Protein AF-A0A5E4QW58-F1 (afdb_monomer_lite)

pLDDT: mean 80.49, std 19.0, range [32.84, 98.12]

Structure (mmCIF, N/CA/C/O backbone):
data_AF-A0A5E4QW58-F1
#
_entry.id   AF-A0A5E4QW58-F1
#
loop_
_atom_site.group_PDB
_atom_site.id
_atom_site.type_symbol
_atom_site.label_atom_id
_atom_site.label_alt_id
_atom_site.label_comp_id
_atom_site.label_asym_id
_atom_site.label_entity_id
_atom_site.label_seq_id
_atom_site.pdbx_PDB_ins_code
_atom_site.Cartn_x
_atom_site.Cartn_y
_atom_site.Cartn_z
_atom_site.occupancy
_atom_site.B_iso_or_equiv
_atom_site.auth_seq_id
_atom_site.auth_comp_id
_atom_site.auth_asym_id
_atom_site.auth_atom_id
_atom_site.pdbx_PDB_model_num
ATOM 1 N N . MET A 1 1 ? 11.479 -0.235 10.771 1.00 32.84 1 MET A N 1
ATOM 2 C CA . MET A 1 1 ? 10.443 -1.179 11.258 1.00 32.84 1 MET A CA 1
ATOM 3 C C . MET A 1 1 ? 9.094 -0.566 10.910 1.00 32.84 1 MET A C 1
ATOM 5 O O . MET A 1 1 ? 8.890 0.574 11.292 1.00 32.84 1 MET A O 1
ATOM 9 N N . LYS A 1 2 ? 8.240 -1.229 10.116 1.00 55.88 2 LYS A N 1
ATOM 10 C CA . LYS A 1 2 ? 6.924 -0.680 9.732 1.00 55.88 2 LYS A CA 1
ATOM 11 C C . LYS A 1 2 ? 5.919 -0.920 10.859 1.00 55.88 2 LYS A C 1
ATOM 13 O O . LYS A 1 2 ? 5.881 -2.032 11.383 1.00 55.88 2 LYS A O 1
ATOM 18 N N . ILE A 1 3 ? 5.140 0.092 11.234 1.00 60.47 3 ILE A N 1
ATOM 19 C CA . ILE A 1 3 ? 4.125 -0.033 12.289 1.00 60.47 3 ILE A CA 1
ATOM 20 C C . ILE A 1 3 ? 2.786 -0.333 11.619 1.00 60.47 3 ILE A C 1
ATOM 22 O O . ILE A 1 3 ? 2.304 0.456 10.808 1.00 60.47 3 ILE A O 1
ATOM 26 N N . LEU A 1 4 ? 2.199 -1.478 11.964 1.00 67.94 4 LEU A N 1
ATOM 27 C CA . LEU A 1 4 ? 0.845 -1.850 11.575 1.00 67.94 4 LEU A CA 1
ATOM 28 C C . LEU A 1 4 ? -0.053 -1.781 12.811 1.00 67.94 4 LEU A C 1
ATOM 30 O O . LEU A 1 4 ? 0.174 -2.510 13.777 1.00 67.94 4 LEU A O 1
ATOM 34 N N . CYS A 1 5 ? -1.068 -0.923 12.779 1.00 75.19 5 CYS A N 1
ATOM 35 C CA . CYS A 1 5 ? -2.103 -0.861 13.807 1.00 75.19 5 CYS A CA 1
ATOM 36 C C . CYS A 1 5 ? -3.373 -1.568 13.318 1.00 75.19 5 CYS A C 1
ATOM 38 O O . CYS A 1 5 ? -3.716 -1.513 12.137 1.00 75.19 5 CYS A O 1
ATOM 40 N N . VAL A 1 6 ? -4.060 -2.257 14.228 1.00 73.00 6 VAL A N 1
ATOM 41 C CA . VAL A 1 6 ? -5.240 -3.077 13.936 1.00 73.00 6 VAL A CA 1
ATOM 42 C C . VAL A 1 6 ? -6.385 -2.588 14.806 1.00 73.00 6 VAL A C 1
ATOM 44 O O . VAL A 1 6 ? -6.297 -2.626 16.033 1.00 73.00 6 VAL A O 1
ATOM 47 N N . VAL A 1 7 ? -7.480 -2.170 14.175 1.00 65.12 7 VAL A N 1
ATOM 48 C CA . VAL A 1 7 ? -8.687 -1.709 14.869 1.00 65.12 7 VAL A CA 1
ATOM 49 C C . VAL A 1 7 ? -9.805 -2.726 14.643 1.00 65.12 7 VAL A C 1
ATOM 51 O O . VAL A 1 7 ? -10.154 -3.034 13.502 1.00 65.12 7 VAL A O 1
ATOM 54 N N . LYS A 1 8 ? -10.365 -3.272 15.730 1.00 58.56 8 LYS A N 1
ATOM 55 C CA . LYS A 1 8 ? -11.513 -4.194 15.692 1.00 58.56 8 LYS A CA 1
ATOM 56 C C . LYS A 1 8 ? -12.816 -3.392 15.633 1.00 58.56 8 LYS A C 1
ATOM 58 O O . LYS A 1 8 ? -13.013 -2.499 16.457 1.00 58.56 8 LYS A O 1
ATOM 63 N N . ARG A 1 9 ? -13.731 -3.729 14.715 1.00 53.78 9 ARG A N 1
ATOM 64 C CA . ARG A 1 9 ? -15.091 -3.158 14.708 1.00 53.78 9 ARG A CA 1
ATOM 65 C C . ARG A 1 9 ? -15.809 -3.465 16.037 1.00 53.78 9 ARG A C 1
ATOM 67 O O . ARG A 1 9 ? -15.817 -4.612 16.478 1.00 53.78 9 ARG A O 1
ATOM 74 N N . GLY A 1 10 ? -16.414 -2.448 16.664 1.00 50.03 10 GLY A N 1
ATOM 75 C CA . GLY A 1 10 ? -17.341 -2.621 17.799 1.00 50.03 10 GLY A CA 1
ATOM 76 C C . GLY A 1 10 ? -16.832 -2.283 19.210 1.00 50.03 10 GLY A C 1
ATOM 77 O O . GLY A 1 10 ? -17.499 -2.638 20.179 1.00 50.03 10 GLY A O 1
ATOM 78 N N . VAL A 1 11 ? -15.696 -1.596 19.377 1.00 51.84 11 VAL A N 1
ATOM 79 C CA . VAL A 1 11 ? -15.317 -1.048 20.698 1.00 51.84 11 VAL A CA 1
ATOM 80 C C . VAL A 1 11 ? -16.194 0.175 21.004 1.00 51.84 11 VAL A C 1
ATOM 82 O O . VAL A 1 11 ? -16.275 1.098 20.197 1.00 51.84 11 VAL A O 1
ATOM 85 N N . THR A 1 12 ? -16.888 0.185 22.147 1.00 47.00 12 THR A N 1
ATOM 86 C CA . THR A 1 12 ? -17.841 1.252 22.502 1.00 47.00 12 THR A CA 1
ATOM 87 C C . THR A 1 12 ? -17.143 2.575 22.849 1.00 47.00 12 THR A C 1
ATOM 89 O O . THR A 1 12 ? -16.089 2.606 23.488 1.00 47.00 12 THR A O 1
ATOM 92 N N . PHE A 1 13 ? -17.777 3.684 22.448 1.00 44.31 13 PHE A N 1
ATOM 93 C CA . PHE A 1 13 ? -17.316 5.080 22.562 1.00 44.31 13 PHE A CA 1
ATOM 94 C C . PHE A 1 13 ? -16.741 5.461 23.942 1.00 44.31 13 PHE A C 1
ATOM 96 O O . PHE A 1 13 ? -15.774 6.219 24.034 1.00 44.31 13 PHE A O 1
ATOM 103 N N . SER A 1 14 ? -17.290 4.902 25.022 1.00 49.59 14 SER A N 1
ATOM 104 C CA . SER A 1 14 ? -16.909 5.201 26.408 1.00 49.59 14 SER A CA 1
ATOM 105 C C . SER A 1 14 ? -15.486 4.749 26.760 1.00 49.59 14 SER A C 1
ATOM 107 O O . SER A 1 14 ? -14.782 5.456 27.476 1.00 49.59 14 SER A O 1
ATOM 109 N N . HIS A 1 15 ? -15.043 3.599 26.241 1.00 49.66 15 HIS A N 1
ATOM 110 C CA . HIS A 1 15 ? -13.708 3.060 26.534 1.00 49.66 15 HIS A CA 1
ATOM 111 C C . HIS A 1 15 ? -12.605 3.825 25.792 1.00 49.66 15 HIS A C 1
ATOM 113 O O . HIS A 1 15 ? -11.522 4.038 26.335 1.00 49.66 15 HIS A O 1
ATOM 119 N N . TYR A 1 16 ? -12.886 4.288 24.572 1.00 50.78 16 TYR A N 1
ATOM 120 C CA . TYR A 1 16 ? -11.902 4.995 23.750 1.00 50.78 16 TYR A CA 1
A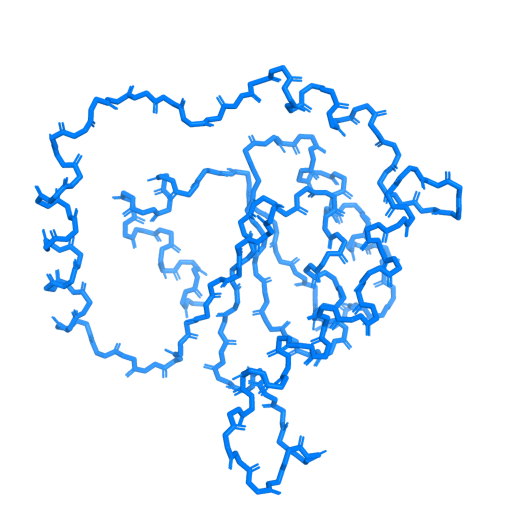TOM 121 C C . TYR A 1 16 ? 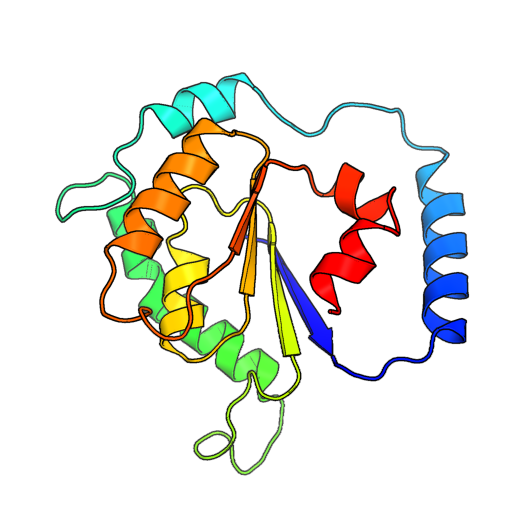-11.629 6.419 24.251 1.00 50.78 16 TYR A C 1
ATOM 123 O O . TYR A 1 16 ? -10.498 6.895 24.183 1.00 50.78 16 TYR A O 1
ATOM 131 N N . ARG A 1 17 ? -12.651 7.090 24.801 1.00 50.62 17 ARG A N 1
ATOM 132 C CA . ARG A 1 17 ? -12.531 8.445 25.359 1.00 50.62 17 ARG A CA 1
ATOM 133 C C . ARG A 1 17 ? -11.621 8.470 26.589 1.00 50.62 17 ARG A C 1
ATOM 135 O O . ARG A 1 17 ? -10.720 9.294 26.654 1.00 50.62 17 ARG A O 1
ATOM 142 N N . LEU A 1 18 ? -11.773 7.489 27.482 1.00 52.56 18 LEU A N 1
ATOM 143 C CA . LEU A 1 18 ? -10.935 7.349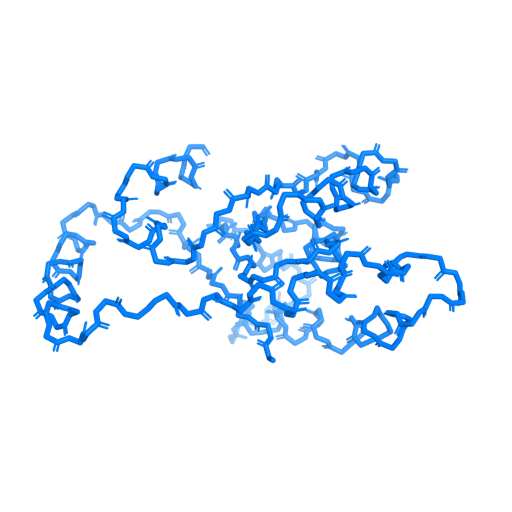 28.674 1.00 52.56 18 LEU A CA 1
ATOM 144 C C . LEU A 1 18 ? -9.458 7.096 28.316 1.00 52.56 18 LEU A C 1
ATOM 146 O O . LEU A 1 18 ? -8.574 7.743 28.869 1.00 52.56 18 LEU A O 1
ATOM 150 N N . ILE A 1 19 ? -9.183 6.204 27.356 1.00 54.78 19 ILE A N 1
ATOM 151 C CA . ILE A 1 19 ? -7.811 5.931 26.889 1.00 54.78 19 ILE A CA 1
ATOM 152 C C . ILE A 1 19 ? -7.229 7.156 26.164 1.00 54.78 19 ILE A C 1
ATOM 154 O O . ILE A 1 19 ? -6.082 7.520 26.406 1.00 54.78 19 ILE A O 1
ATOM 158 N N . SER A 1 20 ? -8.020 7.834 25.324 1.00 54.75 20 SER A N 1
ATOM 159 C CA . SER A 1 20 ? -7.603 9.063 24.634 1.00 54.75 20 SER A CA 1
ATOM 160 C C . SER A 1 20 ? -7.232 10.172 25.618 1.00 54.75 20 SER A C 1
ATOM 162 O O . SER A 1 20 ? -6.197 10.813 25.448 1.00 54.75 20 SER A O 1
ATOM 164 N N . ASP A 1 21 ? -8.034 10.374 26.662 1.00 55.06 21 ASP A N 1
ATOM 165 C CA . ASP A 1 21 ? -7.792 11.408 27.666 1.00 55.06 21 ASP A CA 1
ATOM 166 C C . ASP A 1 21 ? -6.551 11.077 28.520 1.00 55.06 21 ASP A C 1
ATOM 168 O O . ASP A 1 21 ? -5.723 11.955 28.760 1.00 55.06 21 ASP A O 1
ATOM 172 N N . ILE A 1 22 ? -6.330 9.801 28.869 1.00 57.06 22 ILE A N 1
ATOM 173 C CA . ILE A 1 22 ? -5.104 9.336 29.549 1.00 57.06 22 ILE A CA 1
ATOM 174 C C . ILE A 1 22 ? -3.858 9.531 28.670 1.00 57.06 22 ILE A C 1
ATOM 176 O O . ILE A 1 22 ? -2.814 9.972 29.156 1.00 57.06 22 ILE A O 1
ATOM 180 N N . CYS A 1 23 ? -3.929 9.228 27.372 1.00 53.94 23 CYS A N 1
ATOM 181 C CA . CYS A 1 23 ? -2.778 9.403 26.489 1.00 53.94 23 CYS A CA 1
ATOM 182 C C . CYS A 1 23 ? -2.499 10.886 26.174 1.00 53.94 23 CYS A C 1
ATOM 184 O O . CYS A 1 23 ? -1.334 11.271 26.092 1.00 53.94 23 CYS A O 1
ATOM 186 N N . LYS A 1 24 ? -3.529 11.743 26.079 1.00 54.03 24 LYS A N 1
ATOM 187 C CA . LYS A 1 24 ? -3.368 13.205 25.936 1.00 54.03 24 LYS A CA 1
ATOM 188 C C . LYS A 1 24 ? -2.696 13.838 27.156 1.00 54.03 24 LYS A C 1
ATOM 190 O O . LYS A 1 24 ? -1.834 14.698 26.989 1.00 54.03 24 LYS A O 1
ATOM 195 N N . LEU A 1 25 ? -3.049 13.388 28.364 1.00 52.28 25 LEU A N 1
ATOM 196 C CA . LEU A 1 25 ? -2.427 13.853 29.609 1.00 52.28 25 LEU A CA 1
ATOM 197 C C . LEU A 1 25 ? -0.927 13.520 29.669 1.00 52.28 25 LEU A C 1
ATOM 199 O O . LEU A 1 25 ? -0.148 14.329 30.164 1.00 52.28 25 LEU A O 1
ATOM 203 N N . ASN A 1 26 ? -0.506 12.382 29.107 1.00 49.06 26 ASN A N 1
ATOM 204 C CA . ASN A 1 26 ? 0.907 11.989 29.055 1.00 49.06 26 ASN A CA 1
ATOM 205 C C . ASN A 1 26 ? 1.694 12.634 27.897 1.00 49.06 26 ASN A C 1
ATOM 207 O O . ASN A 1 26 ? 2.898 12.832 28.021 1.00 49.06 26 ASN A O 1
ATOM 211 N N . TYR A 1 27 ? 1.042 12.987 26.783 1.00 49.56 27 TYR A N 1
ATOM 212 C CA . TYR A 1 27 ? 1.701 13.619 25.627 1.00 49.56 27 TYR A CA 1
ATOM 213 C C . TYR A 1 27 ? 1.954 15.126 25.821 1.00 49.56 27 TYR A C 1
ATOM 215 O O . TYR A 1 27 ? 2.824 15.714 25.182 1.00 49.56 27 TYR A O 1
ATOM 223 N N . SER A 1 28 ? 1.220 15.765 26.737 1.00 49.28 28 SER A N 1
ATOM 224 C CA . SER A 1 28 ? 1.308 17.204 27.022 1.00 49.28 28 SER A CA 1
ATOM 225 C C . SER A 1 28 ? 2.663 17.666 27.591 1.00 49.28 28 SER A C 1
ATOM 227 O O . SER A 1 28 ? 2.887 18.875 27.669 1.00 49.28 28 SER A O 1
ATOM 229 N N . THR A 1 29 ? 3.562 16.763 27.995 1.00 46.53 29 THR A N 1
ATOM 230 C CA . THR A 1 29 ? 4.850 17.117 28.624 1.00 46.53 29 THR A CA 1
ATOM 231 C C . THR A 1 29 ? 6.081 16.836 27.756 1.00 46.53 29 THR A C 1
ATOM 233 O O . THR A 1 29 ? 7.175 17.266 28.122 1.00 46.53 29 THR A O 1
ATOM 236 N N . SER A 1 30 ? 5.945 16.200 26.584 1.00 49.03 30 SER A N 1
ATOM 237 C CA . SER A 1 30 ? 7.068 16.027 25.654 1.00 49.03 30 SER A CA 1
ATOM 238 C C . SER A 1 30 ? 7.075 17.127 24.593 1.00 49.03 30 SER A C 1
ATOM 240 O O . SER A 1 30 ? 6.117 17.302 23.845 1.00 49.03 30 SER A O 1
ATOM 242 N N . ASN A 1 31 ? 8.175 17.872 24.555 1.00 50.44 31 ASN A N 1
ATOM 243 C CA . ASN A 1 31 ? 8.515 18.935 23.610 1.00 50.44 31 ASN A CA 1
ATOM 244 C C . ASN A 1 31 ? 7.975 18.678 22.180 1.00 50.44 31 ASN A C 1
ATOM 246 O O . ASN A 1 31 ? 8.228 17.608 21.626 1.00 50.44 31 ASN A O 1
ATOM 250 N N . LYS A 1 32 ? 7.264 19.652 21.581 1.00 55.78 32 LYS A N 1
ATOM 251 C CA . LYS A 1 32 ? 6.708 19.609 20.207 1.00 55.78 32 LYS A CA 1
ATOM 252 C C . LYS A 1 32 ? 7.824 19.590 19.150 1.00 55.78 32 LYS A C 1
ATOM 254 O O . LYS A 1 32 ? 8.010 20.555 18.413 1.00 55.78 32 LYS A O 1
ATOM 259 N N . ARG A 1 33 ? 8.605 18.518 19.086 1.00 56.69 33 ARG A N 1
ATOM 260 C CA . ARG A 1 33 ? 9.556 18.279 18.002 1.00 56.69 33 ARG A CA 1
ATOM 261 C C . ARG A 1 33 ? 8.818 17.498 16.919 1.00 56.69 33 ARG A C 1
ATOM 263 O O . ARG A 1 33 ? 8.246 16.452 17.214 1.00 56.69 33 ARG A O 1
ATOM 270 N N . ALA A 1 34 ? 8.789 18.026 15.695 1.00 67.06 34 ALA A N 1
ATOM 271 C CA . ALA A 1 34 ? 8.348 17.251 14.542 1.00 67.06 34 ALA A CA 1
ATOM 272 C C . ALA A 1 34 ? 9.235 16.000 14.445 1.00 67.06 34 ALA A C 1
ATOM 274 O O . ALA A 1 34 ? 10.458 16.102 14.509 1.00 67.06 34 ALA A O 1
ATOM 275 N N . THR A 1 35 ? 8.608 14.829 14.386 1.00 84.00 35 THR A N 1
ATOM 276 C CA . THR A 1 35 ? 9.272 13.521 14.256 1.00 84.00 35 THR A CA 1
ATOM 277 C C . THR A 1 35 ? 9.636 13.204 12.807 1.00 84.00 35 THR A C 1
ATOM 279 O O . THR A 1 35 ? 10.383 12.264 12.556 1.00 84.00 35 THR A O 1
ATOM 282 N N . VAL A 1 36 ? 9.100 13.986 11.869 1.00 88.75 36 VAL A N 1
ATOM 283 C CA . VAL A 1 36 ? 9.329 13.867 10.432 1.00 88.75 36 VAL A CA 1
ATOM 284 C C . VAL A 1 36 ? 10.680 14.473 10.065 1.00 88.75 36 VAL A C 1
ATOM 286 O O . VAL A 1 36 ? 10.966 15.616 10.422 1.00 88.75 36 VAL A O 1
ATOM 289 N N . ASP A 1 37 ? 11.473 13.709 9.317 1.00 91.69 37 ASP A N 1
ATOM 290 C CA . ASP A 1 37 ? 12.722 14.146 8.701 1.00 91.69 37 ASP A CA 1
ATOM 291 C C . ASP A 1 37 ? 12.490 14.427 7.207 1.00 91.69 37 ASP A C 1
ATOM 293 O O . ASP A 1 37 ? 12.209 13.519 6.421 1.00 91.69 37 ASP A O 1
ATOM 297 N N . ASN A 1 38 ? 12.580 15.700 6.818 1.00 91.56 38 ASN A N 1
ATOM 298 C CA . ASN A 1 38 ? 12.342 16.118 5.436 1.00 91.56 38 ASN A CA 1
ATOM 299 C C . ASN A 1 38 ? 13.458 15.661 4.486 1.00 91.56 38 ASN A C 1
ATOM 301 O O . ASN A 1 38 ? 13.165 15.347 3.335 1.00 91.56 38 ASN A O 1
ATOM 305 N N . GLU A 1 39 ? 14.709 15.569 4.954 1.00 93.12 39 GLU A N 1
ATOM 306 C CA . GLU A 1 39 ? 15.823 15.093 4.120 1.00 93.12 39 GLU A CA 1
ATOM 307 C C . GLU A 1 39 ? 15.626 13.614 3.764 1.00 93.12 39 GLU A C 1
ATOM 309 O O . GLU A 1 39 ? 15.910 13.175 2.645 1.00 93.12 39 GLU A O 1
ATOM 314 N N . GLU A 1 40 ? 15.073 12.830 4.697 1.00 91.56 40 GLU A N 1
ATOM 315 C CA . GLU A 1 40 ? 14.708 11.446 4.420 1.00 91.56 40 GLU A CA 1
ATOM 316 C C . GLU A 1 40 ? 13.567 11.343 3.397 1.00 91.56 40 GLU A C 1
ATOM 318 O O . GLU A 1 40 ? 13.656 10.515 2.486 1.00 91.56 40 GLU A O 1
ATOM 323 N N . ILE A 1 41 ? 12.535 12.191 3.493 1.00 92.50 41 ILE A N 1
ATOM 324 C CA . ILE A 1 41 ? 11.438 12.227 2.511 1.00 92.50 41 ILE A CA 1
ATOM 325 C C . ILE A 1 41 ? 11.978 12.531 1.110 1.00 92.50 41 ILE A C 1
ATOM 327 O O . ILE A 1 41 ? 11.709 11.772 0.178 1.00 92.50 41 ILE A O 1
ATOM 331 N N . GLU A 1 42 ? 12.788 13.582 0.964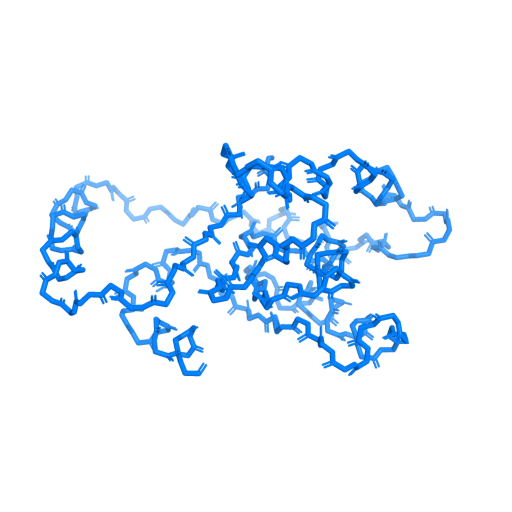 1.00 93.44 42 GLU A N 1
ATOM 332 C CA . GLU A 1 42 ? 13.392 13.962 -0.320 1.00 93.44 42 GLU A CA 1
ATOM 333 C C . GLU A 1 42 ? 14.232 12.824 -0.912 1.00 93.44 42 GLU A C 1
ATOM 335 O O . GLU A 1 42 ? 14.144 12.511 -2.103 1.00 93.44 42 GLU A O 1
ATOM 340 N N . ARG A 1 43 ? 15.014 12.129 -0.081 1.00 92.62 43 ARG A N 1
ATOM 341 C CA . ARG A 1 43 ? 15.791 10.965 -0.523 1.00 92.62 43 ARG A CA 1
ATOM 342 C C . ARG A 1 43 ? 14.897 9.830 -1.031 1.00 92.62 43 ARG A C 1
ATOM 344 O O . ARG A 1 43 ? 15.238 9.189 -2.023 1.00 92.62 43 ARG A O 1
ATOM 351 N N . LEU A 1 44 ? 13.788 9.556 -0.345 1.00 92.69 44 LEU A N 1
ATOM 352 C CA . LEU A 1 44 ? 12.876 8.452 -0.654 1.00 92.69 44 LEU A CA 1
ATOM 353 C C . LEU A 1 44 ? 12.007 8.707 -1.891 1.00 92.69 44 LEU A C 1
ATOM 355 O O . LEU A 1 44 ? 11.663 7.756 -2.594 1.00 92.69 44 LEU A O 1
ATOM 359 N N . ILE A 1 45 ? 11.666 9.962 -2.174 1.00 92.00 45 ILE A N 1
ATOM 360 C CA . ILE A 1 45 ? 10.944 10.370 -3.390 1.00 92.00 45 ILE A CA 1
ATOM 361 C C . ILE A 1 45 ? 11.732 9.995 -4.648 1.00 92.00 45 ILE A C 1
ATOM 363 O O . ILE A 1 45 ? 11.168 9.531 -5.635 1.00 92.00 45 ILE A O 1
ATOM 367 N N . ASN A 1 46 ? 13.055 10.132 -4.589 1.00 90.31 46 ASN A N 1
ATOM 368 C CA . ASN A 1 46 ? 13.948 9.841 -5.707 1.00 90.31 46 ASN A CA 1
ATOM 369 C C . ASN A 1 46 ? 14.179 8.337 -5.943 1.00 90.31 46 ASN A C 1
ATOM 371 O O . ASN A 1 46 ? 14.939 7.958 -6.837 1.00 90.31 46 ASN A O 1
ATOM 375 N N . PHE A 1 47 ? 13.576 7.458 -5.138 1.00 89.62 47 PHE A N 1
ATOM 376 C CA . PHE A 1 47 ? 13.693 6.017 -5.326 1.00 89.62 47 PHE A CA 1
ATOM 377 C C . PHE A 1 47 ? 12.665 5.505 -6.329 1.00 89.62 47 PHE A C 1
ATOM 379 O O . PHE A 1 47 ? 11.490 5.852 -6.292 1.00 89.62 47 PHE A O 1
ATOM 386 N N . GLU A 1 48 ? 13.085 4.569 -7.174 1.00 93.75 48 GLU A N 1
ATOM 387 C CA . GLU A 1 48 ? 12.140 3.735 -7.905 1.00 93.75 48 GLU A CA 1
ATOM 388 C C . GLU A 1 48 ? 11.534 2.715 -6.923 1.00 93.75 48 GLU A C 1
ATOM 390 O O . GLU A 1 48 ? 12.231 1.827 -6.431 1.00 93.75 48 GLU A O 1
ATOM 395 N N . TRP A 1 49 ? 10.247 2.841 -6.591 1.00 95.38 49 TRP A N 1
ATOM 396 C CA . TRP A 1 49 ? 9.581 1.989 -5.588 1.00 95.38 49 TRP A CA 1
ATOM 397 C C . TRP A 1 49 ? 9.110 0.634 -6.135 1.00 95.38 49 TRP A C 1
ATOM 399 O O . TRP A 1 49 ? 9.082 -0.367 -5.412 1.00 95.38 49 TRP A O 1
ATOM 409 N N . TRP A 1 50 ? 8.759 0.587 -7.417 1.00 95.69 50 TRP A N 1
ATOM 410 C CA . TRP A 1 50 ? 8.184 -0.579 -8.087 1.00 95.69 50 TRP A CA 1
ATOM 411 C C . TRP A 1 50 ? 9.024 -0.997 -9.290 1.00 95.69 50 TRP A C 1
ATOM 413 O O . TRP A 1 50 ? 9.915 -0.278 -9.701 1.00 95.69 50 TRP A O 1
ATOM 423 N N . GLY A 1 51 ? 8.786 -2.191 -9.831 1.00 93.25 51 GLY A N 1
ATOM 424 C CA . GLY A 1 51 ? 9.563 -2.711 -10.961 1.00 93.25 51 GLY A CA 1
ATOM 425 C C . GLY A 1 51 ? 10.615 -3.760 -10.576 1.00 93.25 51 GLY A C 1
ATOM 426 O O . GLY A 1 51 ? 10.887 -3.987 -9.388 1.00 93.25 51 GLY A O 1
ATOM 427 N N . PRO A 1 52 ? 11.160 -4.484 -11.568 1.00 91.31 52 PRO A N 1
ATOM 428 C CA . PRO A 1 52 ? 11.999 -5.665 -11.354 1.00 91.31 52 PRO A CA 1
ATOM 429 C C . PRO A 1 52 ? 13.395 -5.336 -10.812 1.00 91.31 52 PRO A C 1
ATOM 431 O O . PRO A 1 52 ? 13.947 -6.140 -10.067 1.00 91.31 52 PRO A O 1
ATOM 434 N N . THR A 1 53 ? 13.940 -4.164 -11.143 1.00 92.56 53 THR A N 1
ATOM 435 C CA . THR A 1 53 ? 15.291 -3.712 -10.759 1.00 92.56 53 THR A CA 1
ATOM 436 C C . THR A 1 53 ? 15.287 -2.631 -9.680 1.00 92.56 53 THR A C 1
ATOM 438 O O . THR A 1 53 ? 16.342 -2.107 -9.336 1.00 92.56 53 THR A O 1
ATOM 441 N N . SER A 1 54 ? 14.113 -2.313 -9.132 1.00 93.81 54 SER A N 1
ATOM 442 C CA . SER A 1 54 ? 13.951 -1.279 -8.114 1.00 93.81 54 SER A CA 1
ATOM 443 C C . SER A 1 54 ? 14.806 -1.562 -6.863 1.00 93.81 54 SER A C 1
ATOM 445 O O . SER A 1 54 ? 14.857 -2.710 -6.398 1.00 93.81 54 SER A O 1
ATOM 447 N N . PRO A 1 55 ? 15.402 -0.528 -6.232 1.00 93.25 55 PRO A N 1
ATOM 448 C CA . PRO A 1 55 ? 16.082 -0.649 -4.938 1.00 93.25 55 PRO A CA 1
ATOM 449 C C . PRO A 1 55 ? 15.165 -1.165 -3.816 1.00 93.25 55 PRO A C 1
ATOM 451 O O . PRO A 1 55 ? 15.646 -1.679 -2.806 1.00 93.25 55 PRO A O 1
ATOM 454 N N . CYS A 1 56 ? 13.843 -1.086 -3.988 1.00 94.06 56 CYS A N 1
ATOM 455 C CA . CYS A 1 56 ? 12.846 -1.608 -3.059 1.00 94.06 56 CYS A CA 1
ATOM 456 C C . CYS A 1 56 ? 12.495 -3.092 -3.299 1.00 94.06 56 CYS A C 1
ATOM 458 O O . CYS A 1 56 ? 11.685 -3.657 -2.556 1.00 94.06 56 CYS A O 1
ATOM 460 N N . LEU A 1 57 ? 13.124 -3.774 -4.267 1.00 94.50 57 LEU A N 1
ATOM 461 C CA . LEU A 1 57 ? 12.952 -5.215 -4.496 1.00 94.50 57 LEU A CA 1
ATOM 462 C C . LEU A 1 57 ? 13.179 -6.069 -3.229 1.00 94.50 57 LEU A C 1
ATOM 464 O O . LEU A 1 57 ? 12.366 -6.974 -2.995 1.00 94.50 57 LEU A O 1
ATOM 468 N N . PRO A 1 58 ? 14.199 -5.823 -2.378 1.00 94.38 58 PRO A N 1
ATOM 469 C CA . PRO A 1 58 ? 14.349 -6.556 -1.122 1.00 94.38 58 PRO A CA 1
ATOM 470 C C . PRO A 1 58 ? 13.152 -6.353 -0.185 1.00 94.38 58 PRO A C 1
ATOM 472 O O . PRO A 1 58 ? 12.643 -7.321 0.381 1.00 94.38 58 PRO A O 1
ATOM 475 N N . LEU A 1 59 ? 12.638 -5.121 -0.081 1.00 92.81 59 LEU A N 1
ATOM 476 C CA . LEU A 1 59 ? 11.473 -4.794 0.746 1.00 92.81 59 LEU A CA 1
ATOM 477 C C . LEU A 1 59 ? 10.210 -5.516 0.256 1.00 92.81 59 LEU A C 1
ATOM 479 O O . LEU A 1 59 ? 9.434 -6.019 1.070 1.00 92.81 59 LEU A O 1
ATOM 483 N N . ARG A 1 60 ? 10.019 -5.603 -1.066 1.00 94.19 60 ARG A N 1
ATOM 484 C CA . ARG A 1 60 ? 8.927 -6.367 -1.684 1.00 94.19 60 ARG A CA 1
ATOM 485 C C . ARG A 1 60 ? 9.106 -7.868 -1.483 1.00 94.19 60 ARG A C 1
ATOM 487 O O . ARG A 1 60 ? 8.157 -8.550 -1.116 1.00 94.19 60 ARG A O 1
ATOM 494 N N . SER A 1 61 ? 10.319 -8.390 -1.646 1.00 95.06 61 SER A N 1
ATOM 495 C CA . SER A 1 61 ? 10.622 -9.813 -1.427 1.00 95.06 61 SER A CA 1
ATOM 496 C C . SER A 1 61 ? 10.359 -10.234 0.019 1.00 95.06 61 SER A C 1
ATOM 498 O O . SER A 1 61 ? 9.843 -11.325 0.265 1.00 95.06 61 SER A O 1
ATOM 500 N N . PHE A 1 62 ? 10.617 -9.335 0.971 1.00 95.81 62 PHE A N 1
ATOM 501 C CA . PHE A 1 62 ? 10.339 -9.550 2.387 1.00 95.81 62 PHE A CA 1
ATOM 502 C C . PHE A 1 62 ? 8.839 -9.716 2.701 1.00 95.81 62 PHE A C 1
ATOM 504 O O . PHE A 1 62 ? 8.505 -10.314 3.726 1.00 95.81 62 PHE A O 1
ATOM 511 N N . ASN A 1 63 ? 7.918 -9.297 1.810 1.00 95.56 63 ASN A N 1
ATOM 512 C CA . ASN A 1 63 ? 6.477 -9.582 1.944 1.00 95.56 63 ASN A CA 1
ATOM 513 C C . ASN A 1 63 ? 6.188 -11.080 2.100 1.00 95.56 63 ASN A C 1
ATOM 515 O O . ASN A 1 63 ? 5.260 -11.428 2.824 1.00 95.56 63 ASN A O 1
ATOM 519 N N . LYS A 1 64 ? 7.014 -11.960 1.511 1.00 95.88 64 LYS A N 1
ATOM 520 C CA . LYS A 1 64 ? 6.893 -13.421 1.666 1.00 95.88 64 LYS A CA 1
ATOM 521 C C . LYS A 1 64 ? 6.976 -13.885 3.124 1.00 95.88 64 LYS A C 1
ATOM 523 O O . LYS A 1 64 ? 6.474 -14.955 3.435 1.00 95.88 64 LYS A O 1
ATOM 528 N N . ILE A 1 65 ? 7.598 -13.090 3.997 1.00 94.94 65 ILE A N 1
ATOM 529 C CA . ILE A 1 65 ? 7.756 -13.381 5.426 1.00 94.94 65 ILE A CA 1
ATOM 530 C C . ILE A 1 65 ? 6.776 -12.541 6.249 1.00 94.94 65 ILE A C 1
ATOM 532 O O . ILE A 1 65 ? 6.028 -13.080 7.063 1.00 94.94 65 ILE A O 1
ATOM 536 N N . ARG A 1 66 ? 6.742 -11.217 6.031 1.00 94.62 66 ARG A N 1
ATOM 537 C CA . ARG A 1 66 ? 5.945 -10.327 6.892 1.00 94.62 66 ARG A CA 1
ATOM 538 C C . ARG A 1 66 ? 4.433 -10.438 6.684 1.00 94.62 66 ARG A C 1
ATOM 540 O O . ARG A 1 66 ? 3.700 -10.220 7.641 1.00 94.62 66 ARG A O 1
ATOM 547 N N . VAL A 1 67 ? 3.950 -10.773 5.482 1.00 94.50 67 VAL A N 1
ATOM 548 C CA . VAL A 1 67 ? 2.502 -10.944 5.251 1.00 94.50 67 VAL A CA 1
ATOM 549 C C . VAL A 1 67 ? 1.968 -12.154 6.031 1.00 94.50 67 VAL A C 1
ATOM 551 O O . VAL A 1 67 ? 1.047 -11.950 6.823 1.00 94.50 67 VAL A O 1
ATOM 554 N N . PRO A 1 68 ? 2.560 -13.366 5.922 1.00 92.25 68 PRO A N 1
ATOM 555 C CA . PRO A 1 68 ? 2.177 -14.489 6.778 1.00 92.25 68 PRO A CA 1
ATOM 556 C C . PRO A 1 68 ? 2.296 -14.174 8.268 1.00 92.25 68 PRO A C 1
ATOM 558 O O . PRO A 1 68 ? 1.362 -14.440 9.010 1.00 92.25 68 PRO A O 1
ATOM 561 N N . PHE A 1 69 ? 3.382 -13.519 8.694 1.00 91.81 69 PHE A N 1
ATOM 562 C CA . PHE A 1 69 ? 3.570 -13.143 10.097 1.00 91.81 69 PHE A CA 1
ATOM 563 C C . PHE A 1 69 ? 2.408 -12.297 10.650 1.00 91.81 69 PHE A C 1
ATOM 565 O O . PHE A 1 69 ? 1.904 -12.573 11.738 1.00 91.81 69 PHE A O 1
ATOM 572 N N . ILE A 1 70 ? 1.942 -11.293 9.895 1.00 91.31 70 ILE A N 1
ATOM 573 C CA . ILE A 1 70 ? 0.774 -10.492 10.287 1.00 91.31 70 ILE A CA 1
ATOM 574 C C . ILE A 1 70 ? -0.507 -11.325 10.273 1.00 91.31 70 ILE A C 1
ATOM 576 O O . ILE A 1 70 ? -1.290 -11.241 11.218 1.00 91.31 70 ILE A O 1
ATOM 580 N N . MET A 1 71 ? -0.734 -12.128 9.232 1.00 90.38 71 MET A N 1
ATOM 581 C CA . MET A 1 71 ? -1.924 -12.980 9.139 1.00 90.38 71 MET A CA 1
ATOM 582 C C . MET A 1 71 ? -2.011 -13.965 10.311 1.00 90.38 71 MET A C 1
ATOM 584 O O . MET A 1 71 ? -3.070 -14.086 10.925 1.00 90.38 71 MET A O 1
ATOM 588 N N . ASP A 1 72 ? -0.896 -14.602 10.668 1.00 88.19 72 ASP A N 1
ATOM 589 C CA . ASP A 1 72 ? -0.797 -15.544 11.783 1.00 88.19 72 ASP A CA 1
ATOM 590 C C . ASP A 1 72 ? -1.043 -14.855 13.128 1.00 88.19 72 ASP A C 1
ATOM 592 O O . ASP A 1 72 ? -1.795 -15.367 13.962 1.00 88.19 72 ASP A O 1
ATOM 596 N N . GLY A 1 73 ? -0.460 -13.668 13.327 1.00 87.69 73 GLY A N 1
ATOM 597 C CA . GLY A 1 73 ? -0.694 -12.859 14.523 1.00 87.69 73 GLY A CA 1
ATOM 598 C C . GLY A 1 73 ? -2.161 -12.446 14.675 1.00 87.69 73 GLY A C 1
ATOM 599 O O . GLY A 1 73 ? -2.714 -12.511 15.772 1.00 87.69 73 GLY A O 1
ATOM 600 N N . LEU A 1 74 ? -2.816 -12.080 13.570 1.00 86.44 74 LEU A N 1
ATOM 601 C CA . LEU A 1 74 ? -4.233 -11.703 13.541 1.00 86.44 74 LEU A CA 1
ATOM 602 C C . LEU A 1 74 ? -5.191 -12.887 13.723 1.00 86.44 74 LEU A C 1
ATOM 604 O O . LEU A 1 74 ? -6.274 -12.707 14.284 1.00 86.44 74 LEU A O 1
ATOM 608 N N . ALA A 1 75 ? -4.813 -14.079 13.258 1.00 85.12 75 ALA A N 1
ATOM 609 C CA . ALA A 1 75 ? -5.582 -15.309 13.450 1.00 85.12 75 ALA A CA 1
ATOM 610 C C . ALA A 1 75 ? -5.539 -15.811 14.908 1.00 85.12 75 ALA A C 1
ATOM 612 O O . ALA A 1 75 ? -6.434 -16.542 15.344 1.00 85.12 75 ALA A O 1
ATOM 613 N N . GLY A 1 76 ? -4.513 -15.422 15.674 1.00 78.31 76 GLY A N 1
ATOM 614 C CA . GLY A 1 76 ? -4.343 -15.802 17.075 1.00 78.31 76 GLY A CA 1
ATOM 615 C C . GLY A 1 76 ? -4.242 -17.321 17.276 1.00 78.31 76 GLY A C 1
ATOM 616 O O . GLY A 1 76 ? -3.625 -18.038 16.486 1.00 78.31 76 GLY A O 1
ATOM 617 N N . ASN A 1 77 ? -4.868 -17.824 18.345 1.00 71.31 77 ASN A N 1
ATOM 618 C CA . ASN A 1 77 ? -4.902 -19.253 18.691 1.00 71.31 77 ASN A CA 1
ATOM 619 C C . ASN A 1 77 ? -6.094 -20.004 18.077 1.00 71.31 77 ASN A C 1
ATOM 621 O O . ASN A 1 77 ? -6.445 -21.075 18.566 1.00 71.31 77 ASN A O 1
ATOM 625 N N . SER A 1 78 ? -6.741 -19.457 17.042 1.00 65.94 78 SER A N 1
ATOM 626 C CA . SER A 1 78 ? -7.851 -20.158 16.394 1.00 65.94 78 SER A CA 1
ATOM 627 C C . SER A 1 78 ? -7.408 -21.542 15.905 1.00 65.94 78 SER A C 1
ATOM 629 O O . SER A 1 78 ? -6.362 -21.667 15.266 1.00 65.94 78 SER A O 1
ATOM 631 N N . SER A 1 79 ? -8.196 -22.577 16.205 1.00 61.66 79 SER A N 1
ATOM 632 C CA . SER A 1 79 ? -7.989 -23.953 15.732 1.00 61.66 79 SER A CA 1
ATOM 633 C C . SER A 1 79 ? -8.123 -24.068 14.209 1.00 61.66 79 SER A C 1
ATOM 635 O O . SER A 1 79 ? -7.508 -24.942 13.603 1.00 61.66 79 SER A O 1
ATOM 637 N N . ASP A 1 80 ? -8.828 -23.121 13.584 1.00 60.88 80 ASP A N 1
ATOM 638 C CA . ASP A 1 80 ? -9.166 -23.117 12.160 1.00 60.88 80 ASP A CA 1
ATOM 639 C C . ASP A 1 80 ? -8.432 -22.011 11.380 1.00 60.88 80 ASP A C 1
ATOM 641 O O . ASP A 1 80 ? -9.011 -21.276 10.576 1.00 60.88 80 ASP A O 1
ATOM 645 N N . LYS A 1 81 ? -7.113 -21.884 11.591 1.00 62.97 81 LYS A N 1
ATOM 646 C CA . LYS A 1 81 ? -6.270 -20.851 10.942 1.00 62.97 81 LYS A CA 1
ATOM 647 C C . LYS A 1 81 ? -6.344 -20.835 9.410 1.00 62.97 81 LYS A C 1
ATOM 649 O O . LYS A 1 81 ? -5.996 -19.833 8.798 1.00 62.97 81 LYS A O 1
ATOM 654 N N . LYS A 1 82 ? -6.758 -21.944 8.785 1.00 60.06 82 LYS A N 1
ATOM 655 C CA . LYS A 1 82 ? -6.818 -22.090 7.322 1.00 60.06 82 LYS A CA 1
ATOM 656 C C . LYS A 1 82 ? -8.136 -21.635 6.693 1.00 60.06 82 LYS A C 1
ATOM 658 O O . LYS A 1 82 ? -8.150 -21.412 5.488 1.00 60.06 82 LYS A O 1
ATOM 663 N N . THR A 1 83 ? -9.223 -21.523 7.455 1.00 62.59 83 THR A N 1
ATOM 664 C CA . THR A 1 83 ? -10.566 -21.238 6.905 1.00 62.59 83 THR A CA 1
ATOM 665 C C . THR A 1 83 ? -11.108 -19.873 7.312 1.00 62.59 83 THR A C 1
ATOM 667 O O . THR A 1 83 ? -12.038 -19.371 6.685 1.00 62.59 83 THR A O 1
ATOM 670 N N . ILE A 1 84 ? -10.516 -19.238 8.324 1.00 71.50 84 ILE A N 1
ATOM 671 C CA . ILE A 1 84 ? -10.919 -17.911 8.785 1.00 71.50 84 ILE A CA 1
ATOM 672 C C . ILE A 1 84 ? -10.111 -16.851 8.042 1.00 71.50 84 ILE A C 1
ATOM 674 O O . ILE A 1 84 ? -8.884 -16.871 8.065 1.00 71.50 84 ILE A O 1
ATOM 678 N N . ASN A 1 85 ? -10.798 -15.880 7.435 1.00 82.31 85 ASN A N 1
ATOM 679 C CA . ASN A 1 85 ? -10.154 -14.651 6.983 1.00 82.31 85 ASN A CA 1
ATOM 680 C C . ASN A 1 85 ? -9.665 -13.865 8.221 1.00 82.31 85 ASN A C 1
ATOM 682 O O . ASN A 1 85 ? -10.501 -13.331 8.960 1.00 82.31 85 ASN A O 1
ATOM 686 N N . PRO A 1 86 ? -8.343 -13.747 8.471 1.00 86.69 86 PRO A N 1
ATOM 687 C CA . PRO A 1 86 ? -7.832 -13.084 9.671 1.00 86.69 86 PRO A CA 1
ATOM 688 C C . PRO A 1 86 ? -8.153 -11.583 9.690 1.00 86.69 86 PRO A C 1
ATOM 690 O O . PRO A 1 86 ? -8.186 -10.972 10.761 1.00 86.69 86 PRO A O 1
ATOM 693 N N . PHE A 1 87 ? -8.457 -10.991 8.533 1.00 89.69 87 PHE A N 1
ATOM 694 C CA . PHE A 1 87 ? -8.818 -9.584 8.386 1.00 89.69 87 PHE A CA 1
ATOM 695 C C . PHE A 1 87 ? -10.307 -9.303 8.605 1.00 89.69 87 PHE A C 1
ATOM 697 O O . PHE A 1 87 ? -10.691 -8.135 8.651 1.00 89.69 87 PHE A O 1
ATOM 704 N N . ALA A 1 88 ? -11.143 -10.335 8.784 1.00 84.62 88 ALA A N 1
ATOM 705 C CA . ALA A 1 88 ? -12.570 -10.151 9.035 1.00 84.62 88 ALA A CA 1
ATOM 706 C C . ALA A 1 88 ? -12.797 -9.176 10.206 1.00 84.62 88 ALA A C 1
ATOM 708 O O . ALA A 1 88 ? -12.173 -9.302 11.271 1.00 84.62 88 ALA A O 1
ATOM 709 N N . ASP A 1 89 ? -13.654 -8.182 9.956 1.00 82.38 89 ASP A N 1
ATOM 710 C CA . ASP A 1 89 ? -14.039 -7.102 10.874 1.00 82.38 89 ASP A CA 1
ATOM 711 C C . ASP A 1 89 ? -12.894 -6.248 11.431 1.00 82.38 89 ASP A C 1
ATOM 713 O O . ASP A 1 89 ? -13.042 -5.580 12.462 1.00 82.38 89 ASP A O 1
ATOM 717 N N . LYS A 1 90 ? -11.750 -6.242 10.742 1.00 83.69 90 LYS A N 1
ATOM 718 C CA . LYS A 1 90 ? -10.585 -5.436 11.101 1.00 83.69 90 LYS A CA 1
ATOM 719 C C . LYS A 1 90 ? -10.307 -4.402 10.028 1.00 83.69 90 LYS A C 1
ATOM 721 O O . LYS A 1 90 ? -10.423 -4.669 8.834 1.00 83.69 90 LYS A O 1
ATOM 726 N N . LYS A 1 91 ? -9.906 -3.222 10.484 1.00 87.12 91 LYS A N 1
ATOM 727 C CA . LYS A 1 91 ? -9.305 -2.190 9.645 1.00 87.12 91 LYS A CA 1
ATOM 728 C C . LYS A 1 91 ? -7.849 -2.031 10.057 1.00 87.12 91 LYS A C 1
ATOM 730 O O . LYS A 1 91 ? -7.533 -2.050 11.251 1.00 87.12 91 LYS A O 1
ATOM 735 N N . LEU A 1 92 ? -6.972 -1.956 9.068 1.00 90.50 92 LEU A N 1
ATOM 736 C CA . LEU A 1 92 ? -5.531 -1.895 9.252 1.00 90.50 92 LEU A CA 1
ATOM 737 C C . LEU A 1 92 ? -5.036 -0.484 8.930 1.00 90.50 92 LEU A C 1
ATOM 739 O O .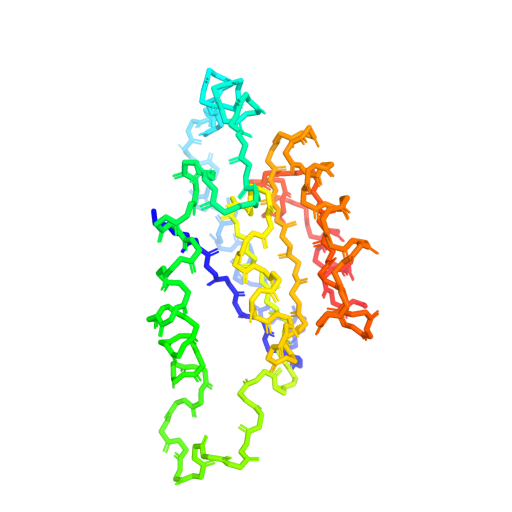 LEU A 1 92 ? -5.526 0.159 8.004 1.00 90.50 92 LEU A O 1
ATOM 743 N N . LEU A 1 93 ? -4.043 -0.026 9.684 1.00 92.75 93 LEU A N 1
ATOM 744 C CA . LEU A 1 93 ? -3.333 1.226 9.446 1.00 92.75 93 LEU A CA 1
ATOM 745 C C . LEU A 1 93 ? -1.839 0.945 9.308 1.00 92.75 93 LEU A C 1
ATOM 747 O O . LEU A 1 93 ? -1.218 0.492 10.270 1.00 92.75 93 LEU A O 1
ATOM 751 N N . GLU A 1 94 ? -1.266 1.227 8.141 1.00 94.31 94 GLU A N 1
ATOM 752 C CA . GLU A 1 94 ? 0.182 1.210 7.916 1.00 94.31 94 GLU A CA 1
ATOM 753 C C . GLU A 1 94 ? 0.756 2.621 8.086 1.00 94.31 94 GLU A C 1
ATOM 755 O O . GLU A 1 94 ? 0.434 3.523 7.316 1.00 94.31 94 GLU A O 1
ATOM 760 N N . VAL A 1 95 ? 1.631 2.806 9.076 1.00 93.19 95 VAL A N 1
ATOM 761 C CA . VAL A 1 95 ? 2.350 4.071 9.296 1.00 93.19 95 VAL A CA 1
ATOM 762 C C . VAL A 1 95 ? 3.683 4.050 8.553 1.00 93.19 95 VAL A C 1
ATOM 764 O O . VAL A 1 95 ? 4.468 3.113 8.735 1.00 93.19 95 VAL A O 1
ATOM 767 N N . GLY A 1 96 ? 3.948 5.083 7.749 1.00 93.75 96 GLY A N 1
ATOM 768 C CA . GLY A 1 96 ? 5.119 5.125 6.869 1.00 93.75 96 GLY A CA 1
ATOM 769 C C . GLY A 1 96 ? 4.931 4.185 5.680 1.00 93.75 96 GLY A C 1
ATOM 770 O O . GLY A 1 96 ? 5.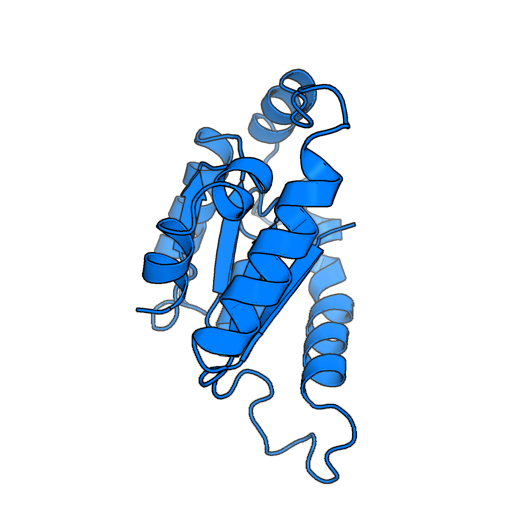717 3.253 5.464 1.00 93.75 96 GLY A O 1
ATOM 771 N N . SER A 1 97 ? 3.809 4.354 4.975 1.00 95.62 97 SER A N 1
ATOM 772 C CA . SER A 1 97 ? 3.424 3.466 3.877 1.00 95.62 97 SER A CA 1
ATOM 773 C C . SER A 1 97 ? 4.362 3.574 2.671 1.00 95.62 97 SER A C 1
ATOM 775 O O . SER A 1 97 ? 4.548 2.572 1.963 1.00 95.62 97 SER A O 1
ATOM 777 N N . GLY A 1 98 ? 5.035 4.722 2.495 1.00 95.38 98 GLY A N 1
ATOM 778 C CA . GLY A 1 98 ? 5.878 4.999 1.336 1.00 95.38 98 GLY A CA 1
ATOM 779 C C . GLY A 1 98 ? 5.120 4.755 0.032 1.00 95.38 98 GLY A C 1
ATOM 780 O O . GLY A 1 98 ? 3.929 5.019 -0.043 1.00 95.38 98 GLY A O 1
ATOM 781 N N . GLY A 1 99 ? 5.764 4.130 -0.954 1.00 96.19 99 GLY A N 1
ATOM 782 C CA . GLY A 1 99 ? 5.144 3.741 -2.227 1.00 96.19 99 GLY A CA 1
ATOM 783 C C . GLY A 1 99 ? 4.162 2.557 -2.171 1.00 96.19 99 GLY A C 1
ATOM 784 O O . GLY A 1 99 ? 3.981 1.891 -3.179 1.00 96.19 99 GLY A O 1
ATOM 785 N N . GLY A 1 100 ? 3.578 2.213 -1.017 1.00 97.12 100 GLY A N 1
ATOM 786 C CA . GLY A 1 100 ? 2.437 1.280 -0.942 1.00 97.12 100 GLY A CA 1
ATOM 787 C C . GLY A 1 100 ? 2.743 -0.228 -0.903 1.00 97.12 100 GLY A C 1
ATOM 788 O O . GLY A 1 100 ? 1.831 -1.033 -0.730 1.00 97.12 100 GLY A O 1
ATOM 789 N N . ILE A 1 101 ? 4.017 -0.639 -0.957 1.00 97.12 101 ILE A N 1
ATOM 790 C CA . ILE A 1 101 ? 4.458 -2.047 -1.129 1.00 97.12 101 ILE A CA 1
ATOM 791 C C . ILE A 1 101 ? 3.840 -3.062 -0.153 1.00 97.12 101 ILE A C 1
ATOM 793 O O . ILE A 1 101 ? 3.685 -4.240 -0.492 1.00 97.12 101 ILE A O 1
ATOM 797 N N . PHE A 1 102 ? 3.589 -2.668 1.095 1.00 97.31 102 PHE A N 1
ATOM 798 C CA . PHE A 1 102 ? 3.065 -3.593 2.101 1.00 97.31 102 PHE A CA 1
ATOM 799 C C . PHE A 1 102 ? 1.540 -3.553 2.175 1.00 97.31 102 PHE A C 1
ATOM 801 O O . PHE A 1 102 ? 0.928 -4.620 2.170 1.00 97.31 102 PHE A O 1
ATOM 808 N N . ALA A 1 103 ? 0.947 -2.356 2.171 1.00 97.25 103 ALA A N 1
ATOM 809 C CA . ALA A 1 103 ? -0.492 -2.157 2.074 1.00 97.25 103 ALA A CA 1
ATOM 810 C C . ALA A 1 103 ? -1.103 -2.946 0.915 1.00 97.25 103 ALA A C 1
ATOM 812 O O . ALA A 1 103 ? -2.028 -3.721 1.140 1.00 97.25 103 ALA A O 1
ATOM 813 N N . GLU A 1 104 ? -0.535 -2.850 -0.289 1.00 97.81 104 GLU A N 1
ATOM 814 C CA . GLU A 1 104 ? -1.035 -3.604 -1.443 1.00 97.81 104 GLU A CA 1
ATOM 815 C C . GLU A 1 104 ? -0.910 -5.120 -1.250 1.00 97.81 104 GLU A C 1
ATOM 817 O O . GLU A 1 104 ? -1.828 -5.873 -1.567 1.00 97.81 104 GLU A O 1
ATOM 822 N N . ALA A 1 105 ? 0.192 -5.588 -0.656 1.00 97.06 105 ALA A N 1
ATOM 823 C CA . ALA A 1 105 ? 0.390 -7.013 -0.403 1.00 97.06 105 ALA A CA 1
ATOM 824 C C . ALA A 1 105 ? -0.605 -7.583 0.624 1.00 97.06 105 ALA A C 1
ATOM 826 O O . ALA A 1 105 ? -0.987 -8.749 0.524 1.00 97.06 105 ALA A O 1
ATOM 827 N N . LEU A 1 106 ? -1.025 -6.783 1.609 1.00 96.19 106 LEU A N 1
ATOM 828 C CA . LEU A 1 106 ? -2.080 -7.153 2.554 1.00 96.19 106 LEU A CA 1
ATOM 829 C C . LEU A 1 106 ? -3.471 -7.040 1.918 1.00 96.19 106 LEU A C 1
ATOM 831 O O . LEU A 1 106 ? -4.313 -7.912 2.130 1.00 96.19 106 LEU A O 1
ATOM 835 N N . ALA A 1 107 ? -3.707 -6.012 1.106 1.00 96.81 107 ALA A N 1
ATOM 836 C CA . ALA A 1 107 ? -4.960 -5.823 0.389 1.00 96.81 107 ALA A CA 1
ATOM 837 C C . ALA A 1 107 ? -5.242 -6.951 -0.611 1.00 96.81 107 ALA A C 1
ATOM 839 O O . ALA A 1 107 ? -6.366 -7.451 -0.655 1.00 96.81 107 ALA A O 1
ATOM 840 N N . ALA A 1 108 ? -4.213 -7.464 -1.292 1.00 96.25 108 ALA A N 1
ATOM 841 C CA . ALA A 1 108 ? -4.297 -8.661 -2.136 1.00 96.25 108 ALA A CA 1
ATOM 842 C C . ALA A 1 108 ? -4.657 -9.939 -1.346 1.00 96.25 108 ALA A C 1
ATOM 844 O O . ALA A 1 108 ? -5.026 -10.961 -1.922 1.00 96.25 108 ALA A O 1
ATOM 845 N N . LYS A 1 109 ? -4.546 -9.913 -0.010 1.00 94.56 109 LYS A N 1
ATOM 846 C CA . LYS A 1 109 ? -5.023 -10.974 0.896 1.00 94.56 109 LYS A CA 1
ATOM 847 C C . LYS A 1 109 ? -6.387 -10.665 1.522 1.00 94.56 109 LYS A C 1
ATOM 849 O O . LYS A 1 109 ? -6.821 -11.400 2.405 1.00 94.56 109 LYS A O 1
ATOM 854 N N . GLY A 1 110 ? -7.069 -9.618 1.060 1.00 93.62 110 GLY A N 1
ATOM 855 C CA . GLY A 1 110 ? -8.398 -9.217 1.521 1.00 93.62 110 GLY A CA 1
ATOM 856 C C . GLY A 1 110 ? -8.394 -8.304 2.748 1.00 93.62 110 GLY A C 1
ATOM 857 O O . GLY A 1 110 ? -9.420 -8.186 3.418 1.00 93.62 110 GLY A O 1
ATOM 858 N N . ALA A 1 111 ? -7.260 -7.682 3.086 1.00 93.62 111 ALA A N 1
ATOM 859 C CA . ALA A 1 111 ? -7.218 -6.703 4.164 1.00 93.62 111 ALA A CA 1
ATOM 860 C C . ALA A 1 111 ? -7.852 -5.371 3.739 1.00 93.62 111 ALA A C 1
ATOM 862 O O . ALA A 1 111 ? -7.533 -4.842 2.677 1.00 93.62 111 ALA A O 1
ATOM 863 N N . ASN A 1 112 ? -8.680 -4.788 4.607 1.00 93.56 112 ASN A N 1
ATOM 864 C CA . ASN A 1 112 ? -9.067 -3.382 4.512 1.00 93.56 112 ASN A CA 1
ATOM 865 C C . ASN A 1 112 ? -7.993 -2.540 5.211 1.00 93.56 112 ASN A C 1
ATOM 867 O O . ASN A 1 112 ? -7.871 -2.598 6.439 1.00 93.56 112 ASN A O 1
ATOM 871 N N . ILE A 1 113 ? -7.188 -1.816 4.436 1.00 94.38 113 ILE A N 1
ATOM 872 C CA . ILE A 1 113 ? -5.995 -1.126 4.925 1.00 94.38 113 ILE A CA 1
ATOM 873 C C . ILE A 1 113 ? -5.912 0.309 4.407 1.00 94.38 113 ILE A C 1
ATOM 875 O O . ILE A 1 113 ? -6.213 0.595 3.249 1.00 94.38 113 ILE A O 1
ATOM 879 N N . ILE A 1 114 ? -5.474 1.204 5.288 1.00 95.25 114 ILE A N 1
ATOM 880 C CA . ILE A 1 114 ? -5.145 2.591 4.973 1.00 95.25 114 ILE A CA 1
ATOM 881 C C . ILE A 1 114 ? -3.653 2.792 5.253 1.00 95.25 114 ILE A C 1
ATOM 883 O O . ILE A 1 114 ? -3.164 2.424 6.323 1.00 95.25 114 ILE A O 1
ATOM 887 N N . GLY A 1 115 ? -2.929 3.354 4.291 1.00 95.56 115 GLY A N 1
ATOM 888 C CA . GLY A 1 115 ? -1.544 3.780 4.450 1.00 95.56 115 GLY A CA 1
ATOM 889 C C . GLY A 1 115 ? -1.461 5.270 4.764 1.00 95.56 115 GLY A C 1
ATOM 890 O O . GLY A 1 115 ? -2.159 6.071 4.145 1.00 95.56 115 GLY A O 1
ATOM 891 N N . ILE A 1 116 ? -0.609 5.648 5.714 1.00 94.94 116 ILE A N 1
ATOM 892 C CA . ILE A 1 116 ? -0.274 7.052 5.966 1.00 94.94 116 ILE A CA 1
ATOM 893 C C . ILE A 1 116 ? 1.198 7.309 5.697 1.00 94.94 116 ILE A C 1
ATOM 895 O O . ILE A 1 116 ? 2.053 6.463 5.978 1.00 94.94 116 ILE A O 1
ATOM 899 N N . GLU A 1 117 ? 1.485 8.478 5.148 1.00 95.00 117 GLU A N 1
ATOM 900 C CA . GLU A 1 117 ? 2.831 8.911 4.791 1.00 95.00 117 GLU A CA 1
ATOM 901 C C . GLU A 1 117 ? 2.902 10.448 4.840 1.00 95.00 117 GLU A C 1
ATOM 903 O O . GLU A 1 117 ? 1.999 11.091 4.311 1.00 95.00 117 GLU A O 1
ATOM 908 N N . PRO A 1 118 ? 3.908 11.072 5.478 1.00 94.75 118 PRO A N 1
ATOM 909 C CA . PRO A 1 118 ? 4.062 12.532 5.480 1.00 94.75 118 PRO A CA 1
ATOM 910 C C . PRO A 1 118 ? 4.452 13.160 4.130 1.00 94.75 118 PRO A C 1
ATOM 912 O O . PRO A 1 118 ? 4.215 14.352 3.947 1.00 94.75 118 PRO A O 1
ATOM 915 N N . GLY A 1 119 ? 5.065 12.413 3.206 1.00 95.19 119 GLY A N 1
ATOM 916 C CA . GLY A 1 119 ? 5.448 12.922 1.884 1.00 95.19 119 GLY A CA 1
ATOM 917 C C . GLY A 1 119 ? 4.350 12.744 0.830 1.00 95.19 119 GLY A C 1
ATOM 918 O O . GLY A 1 119 ? 4.069 11.614 0.434 1.00 95.19 119 GLY A O 1
ATOM 919 N N . GLN A 1 120 ? 3.775 13.839 0.314 1.00 96.81 120 GLN A N 1
ATOM 920 C CA . GLN A 1 120 ? 2.709 13.783 -0.706 1.00 96.81 120 GLN A CA 1
ATOM 921 C C . GLN A 1 120 ? 3.152 13.049 -1.980 1.00 96.81 120 GLN A C 1
ATOM 923 O O . GLN A 1 120 ? 2.426 12.203 -2.485 1.00 96.81 120 GLN A O 1
ATOM 928 N N . GLU A 1 121 ? 4.368 13.296 -2.460 1.00 97.31 121 GLU A N 1
ATOM 929 C CA . GLU A 1 121 ? 4.878 12.637 -3.669 1.00 97.31 121 GLU A CA 1
ATOM 930 C C . GLU A 1 121 ? 5.023 11.113 -3.481 1.00 97.31 121 GLU A C 1
ATOM 932 O O . GLU A 1 121 ? 4.790 10.342 -4.409 1.00 97.31 121 GLU A O 1
ATOM 937 N N . LEU A 1 122 ? 5.322 10.646 -2.262 1.00 96.94 122 LEU A N 1
ATOM 938 C CA . LEU A 1 122 ? 5.331 9.214 -1.937 1.00 96.94 122 LEU A CA 1
ATOM 939 C C . LEU A 1 122 ? 3.918 8.620 -1.922 1.00 96.94 122 LEU A C 1
ATOM 941 O O . LEU A 1 122 ? 3.723 7.495 -2.387 1.00 96.94 122 LEU A O 1
ATOM 945 N N . VAL A 1 123 ? 2.937 9.377 -1.418 1.00 97.94 123 VAL A N 1
ATOM 946 C CA . VAL A 1 123 ? 1.514 9.011 -1.493 1.00 97.94 123 VAL A CA 1
ATOM 947 C C . VAL A 1 123 ? 1.075 8.881 -2.948 1.00 97.94 123 VAL A C 1
ATOM 949 O O . VAL A 1 123 ? 0.417 7.901 -3.290 1.00 97.94 123 VAL A O 1
ATOM 952 N N . ASP A 1 124 ? 1.490 9.804 -3.813 1.00 97.81 124 ASP A N 1
ATOM 953 C CA . ASP A 1 124 ? 1.165 9.764 -5.239 1.00 97.81 124 ASP A CA 1
ATOM 954 C C . ASP A 1 124 ? 1.787 8.532 -5.914 1.00 97.81 124 ASP A C 1
ATOM 956 O O . ASP A 1 124 ? 1.117 7.843 -6.683 1.00 97.81 124 ASP A O 1
ATOM 960 N N . VAL A 1 125 ? 3.037 8.182 -5.580 1.00 97.50 125 VAL A N 1
ATOM 961 C CA . VAL A 1 125 ? 3.676 6.934 -6.044 1.00 97.50 125 VAL A CA 1
ATOM 962 C C . VAL A 1 125 ? 2.858 5.705 -5.634 1.00 97.50 125 VAL A C 1
ATOM 964 O O . VAL A 1 125 ? 2.628 4.821 -6.463 1.00 97.50 125 VAL A O 1
ATOM 967 N N . ALA A 1 126 ? 2.406 5.641 -4.379 1.00 98.06 126 ALA A N 1
ATOM 968 C CA . ALA A 1 126 ? 1.585 4.537 -3.886 1.00 98.06 126 ALA A CA 1
ATOM 969 C C . ALA A 1 126 ? 0.220 4.472 -4.584 1.00 98.06 126 ALA A C 1
ATOM 971 O O . ALA A 1 126 ? -0.203 3.403 -5.020 1.00 98.06 126 ALA A O 1
ATOM 972 N N . GLN A 1 127 ? -0.452 5.615 -4.729 1.00 98.12 127 GLN A N 1
ATOM 973 C CA . GLN A 1 127 ? -1.772 5.706 -5.340 1.00 98.12 127 GLN A CA 1
ATOM 974 C C . GLN A 1 127 ? -1.728 5.331 -6.828 1.00 98.12 127 GLN A C 1
ATOM 976 O O . GLN A 1 127 ? -2.528 4.512 -7.272 1.00 98.12 127 GLN A O 1
ATOM 981 N N . ASN A 1 128 ? -0.739 5.829 -7.575 1.00 97.75 128 ASN A N 1
ATOM 982 C CA . ASN A 1 128 ? -0.567 5.515 -8.996 1.00 97.75 128 ASN A CA 1
ATOM 983 C C . ASN A 1 128 ? -0.334 4.016 -9.244 1.00 97.75 128 ASN A C 1
ATOM 985 O O . ASN A 1 128 ? -0.887 3.441 -10.187 1.00 97.75 128 ASN A O 1
ATOM 989 N N . HIS A 1 129 ? 0.475 3.362 -8.403 1.00 97.75 129 HIS A N 1
ATOM 990 C CA . HIS A 1 129 ? 0.687 1.920 -8.518 1.00 97.75 129 HIS A CA 1
ATOM 991 C C . HIS A 1 129 ? -0.576 1.143 -8.124 1.00 97.75 129 HIS A C 1
ATOM 993 O O . HIS A 1 129 ? -1.028 0.280 -8.877 1.00 97.75 129 HIS A O 1
ATOM 999 N N . CYS A 1 130 ? -1.209 1.515 -7.010 1.00 97.62 130 CYS A N 1
ATOM 1000 C CA . CYS A 1 130 ? -2.473 0.939 -6.559 1.00 97.62 130 CYS A CA 1
ATOM 1001 C C . CYS A 1 130 ? -3.564 1.003 -7.640 1.00 97.62 130 CYS A C 1
ATOM 1003 O O . CYS A 1 130 ? -4.294 0.035 -7.858 1.00 97.62 130 CYS A O 1
ATOM 1005 N N . ASP A 1 131 ? -3.645 2.114 -8.375 1.00 97.25 131 ASP A N 1
ATOM 1006 C CA . ASP A 1 131 ? -4.667 2.306 -9.398 1.00 97.25 131 ASP A CA 1
ATOM 1007 C C . ASP A 1 131 ? -4.503 1.430 -10.635 1.00 97.25 131 ASP A C 1
ATOM 1009 O O . ASP A 1 131 ? -5.499 1.130 -11.299 1.00 97.25 131 ASP A O 1
ATOM 1013 N N . THR A 1 132 ? -3.278 0.983 -10.901 1.00 96.75 132 THR A N 1
ATOM 1014 C CA . THR A 1 132 ? -2.932 0.138 -12.048 1.00 96.75 132 THR A CA 1
ATOM 1015 C C . THR A 1 132 ? -2.717 -1.329 -11.673 1.00 96.75 132 THR A C 1
ATOM 1017 O O . THR A 1 132 ? -2.529 -2.158 -12.564 1.00 96.75 132 THR A O 1
ATOM 1020 N N . ASN A 1 133 ? -2.781 -1.680 -10.383 1.00 96.94 133 ASN A N 1
ATOM 1021 C CA . ASN A 1 133 ? -2.547 -3.038 -9.903 1.00 96.94 133 ASN A CA 1
ATOM 1022 C C . ASN A 1 133 ? -3.818 -3.918 -10.017 1.00 96.94 133 ASN A C 1
ATOM 1024 O O . ASN A 1 133 ? -4.789 -3.702 -9.283 1.00 96.94 133 ASN A O 1
ATOM 1028 N N . PRO A 1 134 ? -3.826 -4.950 -10.886 1.00 96.44 134 PRO A N 1
ATOM 1029 C CA . PRO A 1 134 ? -4.993 -5.810 -11.079 1.00 96.44 134 PRO A CA 1
ATOM 1030 C C . PRO A 1 134 ? -5.287 -6.726 -9.881 1.00 96.44 134 PRO A C 1
ATOM 1032 O O . PRO A 1 134 ? -6.442 -7.092 -9.679 1.00 96.44 134 PRO A O 1
ATOM 1035 N N . ASP A 1 135 ? -4.288 -7.064 -9.059 1.00 95.12 135 ASP A N 1
ATOM 1036 C CA . ASP A 1 135 ? -4.446 -7.995 -7.928 1.00 95.12 135 ASP A CA 1
ATOM 1037 C C . ASP A 1 135 ? -5.302 -7.412 -6.790 1.00 95.12 135 ASP A C 1
ATOM 1039 O O . ASP A 1 135 ? -5.747 -8.136 -5.897 1.00 95.12 135 ASP A O 1
ATOM 1043 N N . ILE A 1 136 ? -5.516 -6.095 -6.803 1.00 96.88 136 ILE A N 1
ATOM 1044 C CA . ILE A 1 136 ? -6.246 -5.344 -5.775 1.00 96.88 136 ILE A CA 1
ATOM 1045 C C . ILE A 1 136 ? -7.342 -4.455 -6.366 1.00 96.88 136 ILE A C 1
ATOM 1047 O O . ILE A 1 136 ? -7.842 -3.574 -5.669 1.00 96.88 136 ILE A O 1
ATOM 1051 N N . ALA A 1 137 ? -7.746 -4.686 -7.620 1.00 94.38 137 ALA A N 1
ATOM 1052 C CA . ALA A 1 137 ? -8.735 -3.857 -8.312 1.00 94.38 137 ALA A CA 1
ATOM 1053 C C . ALA A 1 137 ? -10.043 -3.686 -7.512 1.00 94.38 137 ALA A C 1
ATOM 1055 O O . ALA A 1 137 ? -10.575 -2.578 -7.440 1.00 94.38 137 ALA A O 1
ATOM 1056 N N . ASP A 1 138 ? -10.495 -4.752 -6.842 1.00 94.38 138 ASP A N 1
ATOM 1057 C CA . ASP A 1 138 ? -11.721 -4.770 -6.030 1.00 94.38 138 ASP A CA 1
ATOM 1058 C C . ASP A 1 138 ? -11.495 -4.418 -4.544 1.00 94.38 138 ASP A C 1
ATOM 1060 O O . ASP A 1 138 ? -12.445 -4.357 -3.763 1.00 94.38 138 ASP A O 1
ATOM 1064 N N . ASN A 1 139 ? -10.245 -4.207 -4.118 1.00 95.31 139 ASN A N 1
ATOM 1065 C CA . ASN A 1 139 ? -9.888 -3.939 -2.722 1.00 95.31 139 ASN A CA 1
ATOM 1066 C C . ASN A 1 139 ? -8.664 -3.017 -2.618 1.00 95.31 139 ASN A C 1
ATOM 1068 O O . ASN A 1 139 ? -7.640 -3.374 -2.037 1.00 95.31 139 ASN A O 1
ATOM 1072 N N . LYS A 1 140 ? -8.756 -1.827 -3.207 1.00 97.31 140 LYS A N 1
ATOM 1073 C CA . LYS A 1 140 ? -7.664 -0.849 -3.215 1.00 97.31 140 LYS A CA 1
ATOM 1074 C C . LYS A 1 140 ? -7.415 -0.259 -1.815 1.00 97.31 140 LYS A C 1
ATOM 1076 O O . LYS A 1 140 ? -8.362 0.253 -1.207 1.00 97.31 140 LYS A O 1
ATOM 1081 N N . PRO A 1 141 ? -6.167 -0.267 -1.300 1.00 96.50 141 PRO A N 1
ATOM 1082 C CA . PRO A 1 141 ? -5.788 0.563 -0.164 1.00 96.50 141 PRO A CA 1
ATOM 1083 C C . PRO A 1 141 ? -6.091 2.038 -0.413 1.00 96.50 141 PRO A C 1
ATOM 1085 O O . PRO A 1 141 ? -5.986 2.521 -1.540 1.00 96.50 141 PRO A O 1
ATOM 1088 N N . LYS A 1 142 ? -6.389 2.768 0.663 1.00 96.19 142 LYS A N 1
ATOM 1089 C CA . LYS A 1 142 ? -6.401 4.237 0.637 1.00 96.19 142 LYS A CA 1
ATOM 1090 C C . LYS A 1 142 ? -5.078 4.761 1.178 1.00 96.19 142 LYS A C 1
ATOM 1092 O O . LYS A 1 142 ? -4.595 4.242 2.184 1.00 96.19 142 LYS A O 1
ATOM 1097 N N . TYR A 1 143 ? -4.541 5.812 0.570 1.00 96.81 143 TYR A N 1
ATOM 1098 C CA . TYR A 1 143 ? -3.345 6.495 1.055 1.00 96.81 143 TYR A CA 1
ATOM 1099 C C . TYR A 1 143 ? -3.676 7.930 1.453 1.00 96.81 143 TYR A C 1
ATOM 1101 O O . TYR A 1 143 ? -4.418 8.617 0.755 1.00 96.81 143 TYR A O 1
ATOM 1109 N N . ILE A 1 144 ? -3.158 8.372 2.598 1.00 95.19 144 ILE A N 1
ATOM 1110 C CA . ILE A 1 144 ? -3.418 9.710 3.139 1.00 95.19 144 ILE A CA 1
ATOM 1111 C C . ILE A 1 144 ? -2.085 10.377 3.466 1.00 95.19 144 ILE A C 1
ATOM 1113 O O . ILE A 1 144 ? -1.291 9.837 4.242 1.00 95.19 144 ILE A O 1
ATOM 1117 N N . CYS A 1 145 ? -1.870 11.575 2.915 1.00 94.75 145 CYS A N 1
ATOM 1118 C CA . CYS A 1 145 ? -0.715 12.398 3.251 1.00 94.75 145 CYS A CA 1
ATOM 1119 C C . CYS A 1 145 ? -0.895 13.009 4.645 1.00 94.75 145 CYS A C 1
ATOM 1121 O O . CYS A 1 145 ? -1.611 13.995 4.824 1.00 94.75 145 CYS A O 1
ATOM 1123 N N . THR A 1 146 ? -0.310 12.384 5.663 1.00 91.69 146 THR A N 1
ATOM 1124 C CA . THR A 1 146 ? -0.449 12.813 7.057 1.00 91.69 146 THR A CA 1
ATOM 1125 C C . THR A 1 146 ? 0.616 12.182 7.949 1.00 91.69 146 THR A C 1
ATOM 1127 O O . THR A 1 146 ? 1.306 11.241 7.558 1.00 91.69 146 THR A O 1
ATOM 1130 N N . THR A 1 147 ? 0.731 12.678 9.180 1.00 89.31 147 THR A N 1
ATOM 1131 C CA . THR A 1 147 ? 1.605 12.098 10.203 1.00 89.31 147 THR A CA 1
ATOM 1132 C C . THR A 1 147 ? 0.793 11.335 11.245 1.00 89.31 147 THR A C 1
ATOM 1134 O O . THR A 1 147 ? -0.410 11.559 11.429 1.00 89.31 147 THR A O 1
ATOM 1137 N N . ILE A 1 148 ? 1.453 10.439 11.980 1.00 86.50 148 ILE A N 1
ATOM 1138 C CA . ILE A 1 148 ? 0.795 9.712 13.069 1.00 86.50 148 ILE A CA 1
ATOM 1139 C C . ILE A 1 148 ? 0.347 10.656 14.194 1.00 86.50 148 ILE A C 1
ATOM 1141 O O . ILE A 1 148 ? -0.698 10.439 14.802 1.00 86.50 148 ILE A O 1
ATOM 1145 N N . GLU A 1 149 ? 1.082 11.743 14.431 1.00 84.00 149 GLU A N 1
ATOM 1146 C CA . GLU A 1 149 ? 0.745 12.770 15.417 1.00 84.00 149 GLU A CA 1
ATOM 1147 C C . GLU A 1 149 ? -0.543 13.506 15.038 1.00 84.00 149 GLU A C 1
ATOM 1149 O O . GLU A 1 149 ? -1.344 13.826 15.917 1.00 84.00 149 GLU A O 1
ATOM 1154 N N . VAL A 1 150 ? -0.781 13.756 13.746 1.00 82.50 150 VAL A N 1
ATOM 1155 C CA . VAL A 1 150 ? -2.036 14.357 13.270 1.00 82.50 150 VAL A CA 1
ATOM 1156 C C . VAL A 1 150 ? -3.204 13.395 13.495 1.00 82.50 150 VAL A C 1
ATOM 1158 O O . VAL A 1 150 ? -4.203 13.797 14.091 1.00 82.50 150 VAL A O 1
ATOM 1161 N N . ILE A 1 151 ? -3.067 12.117 13.122 1.00 77.31 151 ILE A N 1
ATOM 1162 C CA . ILE A 1 151 ? -4.104 11.100 13.387 1.00 77.31 151 ILE A CA 1
ATOM 1163 C C . ILE A 1 151 ? -4.400 10.968 14.883 1.00 77.31 151 ILE A C 1
ATOM 1165 O O . ILE A 1 151 ? -5.556 10.840 15.284 1.00 77.31 151 ILE A O 1
ATOM 1169 N N . PHE A 1 152 ? -3.366 11.014 15.720 1.00 72.94 152 PHE A N 1
ATOM 1170 C CA . PHE A 1 152 ? -3.510 10.871 17.162 1.00 72.94 152 PHE A CA 1
ATOM 1171 C C . PHE A 1 152 ? -4.192 12.085 17.817 1.00 72.94 152 PHE A C 1
ATOM 1173 O O . PHE A 1 152 ? -5.034 11.930 18.705 1.00 72.94 152 PHE A O 1
ATOM 1180 N N . ASN A 1 153 ? -3.858 13.297 17.366 1.00 66.19 153 ASN A N 1
ATOM 1181 C CA . ASN A 1 153 ? -4.399 14.538 17.924 1.00 66.19 153 ASN A CA 1
ATOM 1182 C C . ASN A 1 153 ? -5.819 14.847 17.434 1.00 66.19 153 ASN A C 1
ATOM 1184 O O . ASN A 1 153 ? -6.607 15.449 18.169 1.00 66.19 153 ASN A O 1
ATOM 1188 N N . PHE A 1 154 ? -6.175 14.409 16.227 1.00 59.56 154 PHE A N 1
ATOM 1189 C CA . PHE A 1 154 ? -7.496 14.628 15.656 1.00 59.56 154 PHE A CA 1
ATOM 1190 C C . PHE A 1 154 ? -8.326 13.342 15.681 1.00 59.56 154 PHE A C 1
ATOM 1192 O O . PHE A 1 154 ? -8.285 12.522 14.768 1.00 59.56 154 PHE A O 1
ATOM 1199 N N . LEU A 1 155 ? -9.218 13.248 16.677 1.00 49.78 155 LEU A N 1
ATOM 1200 C CA . LEU A 1 155 ? -10.329 12.279 16.720 1.00 49.78 155 LEU A CA 1
ATOM 1201 C C . LEU A 1 155 ? -11.196 12.279 15.440 1.00 49.78 155 LEU A C 1
ATOM 1203 O O . LEU A 1 155 ? -11.988 11.364 15.250 1.00 49.78 155 LEU A O 1
ATOM 1207 N N . HIS A 1 156 ? -11.070 13.285 14.570 1.00 42.94 156 HIS A N 1
ATOM 1208 C CA . HIS A 1 156 ? -11.836 13.405 13.330 1.00 42.94 156 HIS A CA 1
ATOM 1209 C C . HIS A 1 156 ? -11.386 12.415 12.241 1.00 42.94 156 HIS A C 1
ATOM 1211 O O . HIS A 1 156 ? -12.236 11.845 11.566 1.00 42.94 156 HIS A O 1
ATOM 1217 N N . ILE A 1 157 ? -10.085 12.111 12.125 1.00 44.81 157 ILE A N 1
ATOM 1218 C CA . ILE A 1 157 ? -9.592 11.115 11.149 1.00 44.81 157 ILE A CA 1
ATOM 1219 C C . ILE A 1 157 ? -10.003 9.696 11.580 1.00 44.81 157 ILE A C 1
ATOM 1221 O O . ILE A 1 157 ? -10.262 8.830 10.749 1.00 44.81 157 ILE A O 1
ATOM 1225 N N . TYR A 1 158 ? -10.207 9.474 12.884 1.00 46.84 158 TYR A N 1
ATOM 1226 C CA . TYR A 1 158 ? -10.795 8.238 13.408 1.00 46.84 158 TYR A CA 1
ATOM 1227 C C . TYR A 1 158 ? -12.185 7.934 12.812 1.00 46.84 158 TYR A C 1
ATOM 1229 O O . TYR A 1 158 ? -12.545 6.763 12.697 1.00 46.84 158 TYR A O 1
ATOM 1237 N N . TYR A 1 159 ? -12.959 8.948 12.399 1.00 43.25 159 TYR A N 1
ATOM 1238 C CA . TYR A 1 159 ? -14.248 8.747 11.726 1.00 43.25 159 TYR A CA 1
ATOM 1239 C C . TYR A 1 159 ? -14.095 8.340 10.256 1.00 43.25 159 TYR A C 1
ATOM 1241 O O . TYR A 1 159 ? -14.858 7.494 9.805 1.00 43.25 159 TYR A O 1
ATOM 1249 N N . GLU A 1 160 ? -13.089 8.841 9.533 1.00 45.62 160 GLU A N 1
ATOM 1250 C CA . GLU A 1 160 ? -12.764 8.350 8.181 1.00 45.62 160 GLU A CA 1
ATOM 1251 C C . GLU A 1 160 ? -12.184 6.932 8.206 1.00 45.62 160 GLU A C 1
ATOM 1253 O O . GLU A 1 160 ? -12.455 6.129 7.316 1.00 45.62 160 GLU A O 1
ATOM 1258 N N . PHE A 1 161 ? -11.442 6.588 9.265 1.00 49.53 161 PHE A N 1
ATOM 1259 C CA . PHE A 1 161 ? -11.010 5.216 9.508 1.00 49.53 161 PHE A CA 1
ATOM 1260 C C . PHE A 1 161 ? -12.169 4.295 9.872 1.00 49.53 161 PHE A C 1
ATOM 1262 O O . PHE A 1 161 ? -12.074 3.113 9.576 1.00 49.53 161 PHE A O 1
ATOM 1269 N N . ASN A 1 162 ? -13.252 4.758 10.509 1.00 46.25 162 ASN A N 1
ATOM 1270 C CA . ASN A 1 162 ? -14.335 3.884 10.986 1.00 46.25 162 ASN A CA 1
ATOM 1271 C C . ASN A 1 162 ? -15.585 3.843 10.101 1.00 46.25 162 ASN A C 1
ATOM 1273 O O . ASN A 1 162 ? -16.241 2.797 10.107 1.00 46.25 162 ASN A O 1
ATOM 1277 N N . ASN A 1 163 ? -15.830 4.851 9.264 1.00 43.28 163 ASN A N 1
ATOM 1278 C CA . ASN A 1 163 ? -16.859 4.809 8.219 1.00 43.28 163 ASN A CA 1
ATOM 1279 C C . ASN A 1 163 ? -16.384 4.134 6.923 1.00 43.28 163 ASN A C 1
ATOM 1281 O O . ASN A 1 163 ? -15.171 3.834 6.801 1.00 43.28 163 ASN A O 1
#

Foldseek 3Di:
DKDKDKDAPDDDPVVVVVVLVVVVVVVVPDDPDPPDDVVVLVVLLPFDCDDDPGPCVVVLVCCVPVLVVVLDVLCDPDPCSPPDLSQVRMEMEIEQCFLPSNVVSNLLSVHRYEYEHQHPSSQVNNVVCQCVDPSNVVRGYHYDNDHPVVVSVDCPVVVVSND

InterPro domains:
  IPR029063 S-adenosyl-L-methionine-dependent methyltransferase superfamily [G3DSA:3.40.50.150] (23-156)
  IPR029063 S-adenosyl-L-methionine-dependent methyltransferase superfamily [SSF53335] (84-154)

Secondary structure (DSSP, 8-state):
--EEEEEETT--HHHHHHHHHHHHHHHTTS-------HHHHHHHHTS--SSTT-TTHHHHHTHHHHHHHHHHHHHTT-TTTTTS-TTTTEEEEEES-TTSHHHHHHHTTT-EEEEEES-HHHHHHHHHHHHH-GGGTTSPPEEEE--HHHHHH-TTHHHHHH-

Sequence (163 aa):
MKILCVVKRGVTFSHYRLISDICKLNYSTSNKRATVDNEEIERLINFEWWGPTSPCLPLRSFNKIRVPFIMDGLAGNSSDKKTINPFADKKLLEVGSGGGIFAEALAAKGANIIGIEPGQELVDVAQNHCDTNPDIADNKPKYICTTIEVIFNFLHIYYEFNN

Radius of gyration: 16.93 Å; chains: 1; bounding box: 34×44×42 Å

Organism: NCBI:txid189913